Protein AF-A0A8J6KCV7-F1 (afdb_monomer)

Solvent-accessible surface area (backbone atoms only — not comparable to full-atom values): 5213 Å² total; per-residue (Å²): 137,86,83,86,87,73,93,68,74,77,81,68,38,66,81,45,78,41,79,48,72,72,44,55,41,48,92,83,34,70,67,19,41,51,46,48,52,49,51,56,52,49,30,59,76,52,51,30,53,44,69,41,29,37,38,40,46,96,63,56,47,77,67,53,55,51,52,42,47,74,70,38,34,34,75,52,93,66,72,87,77,80,77,75,128

InterPro domains:
  IPR012942 SRR1-like domain [PF07985] (17-80)
  IPR040044 SRR1-like protein [PTHR28626] (14-80)

Secondary structure (DSSP, 8-state):
------------GGG--EEEE----TTT-HHHHHHHHHHHHHHHHHT--GGGEEEE-TT--HHHHHHHHHTT-EE-SS-GGGG--

Radius of gyration: 16.56 Å; Cα contacts (8 Å, |Δi|>4): 88; chains: 1; bounding box: 37×54×31 Å

Structure (mmCIF, N/CA/C/O backbone):
data_AF-A0A8J6KCV7-F1
#
_entry.id   AF-A0A8J6KCV7-F1
#
loop_
_atom_site.group_PDB
_atom_site.id
_atom_site.type_symbol
_atom_site.label_atom_id
_atom_site.label_alt_id
_atom_site.label_comp_id
_atom_site.label_asym_id
_atom_site.label_entity_id
_atom_site.label_seq_id
_atom_site.pdbx_PDB_ins_code
_atom_site.Cartn_x
_atom_site.Cartn_y
_atom_site.Cartn_z
_atom_site.occupancy
_atom_site.B_iso_or_equiv
_atom_site.auth_seq_id
_atom_site.auth_comp_id
_atom_site.auth_asym_id
_atom_site.auth_atom_id
_atom_site.pdbx_PDB_model_num
ATOM 1 N N . MET A 1 1 ? -24.678 34.262 21.943 1.00 39.97 1 MET A N 1
ATOM 2 C CA . MET A 1 1 ? -25.048 33.806 20.589 1.00 39.97 1 MET A CA 1
ATOM 3 C C . MET A 1 1 ? -25.046 32.290 20.638 1.00 39.97 1 MET A C 1
ATOM 5 O O . MET A 1 1 ? -23.988 31.692 20.517 1.00 39.97 1 MET A O 1
ATOM 9 N N . ASN A 1 2 ? -26.199 31.699 20.957 1.00 36.44 2 ASN A N 1
ATOM 10 C CA . ASN A 1 2 ? -26.392 30.257 20.841 1.00 36.44 2 ASN A CA 1
ATOM 11 C C . ASN A 1 2 ? -26.638 29.943 19.370 1.00 36.44 2 ASN A C 1
ATOM 13 O O . ASN A 1 2 ? -27.476 30.590 18.742 1.00 36.44 2 ASN A O 1
ATOM 17 N N . VAL A 1 3 ? -25.926 28.952 18.854 1.00 51.06 3 VAL A N 1
ATOM 18 C CA . VAL A 1 3 ? -26.320 28.239 17.644 1.00 51.06 3 VAL A CA 1
ATOM 19 C C . VAL A 1 3 ? -26.575 26.808 18.087 1.00 51.06 3 VAL A C 1
ATOM 21 O O . VAL A 1 3 ? -25.651 26.004 18.177 1.00 51.06 3 VAL A O 1
ATOM 24 N N . ASP A 1 4 ? -27.829 26.524 18.425 1.00 61.09 4 ASP A N 1
ATOM 25 C CA . ASP A 1 4 ? -28.326 25.155 18.472 1.00 61.09 4 ASP A CA 1
ATOM 26 C C . ASP A 1 4 ? -28.590 24.718 17.027 1.00 61.09 4 ASP A C 1
ATOM 28 O O . ASP A 1 4 ? -29.230 25.450 16.270 1.00 61.09 4 ASP A O 1
ATOM 32 N N . GLY A 1 5 ? -28.126 23.529 16.635 1.00 47.81 5 GLY A N 1
ATOM 33 C CA . GLY A 1 5 ? -28.602 22.895 15.403 1.00 47.81 5 GLY A CA 1
ATOM 34 C C . GLY A 1 5 ? -27.539 22.198 14.570 1.00 47.81 5 GLY A C 1
ATOM 35 O O . GLY A 1 5 ? -27.149 22.700 13.521 1.00 47.81 5 GLY A O 1
ATOM 36 N N . SER A 1 6 ? -27.128 21.008 15.007 1.00 48.94 6 SER A N 1
ATOM 37 C CA . SER A 1 6 ? -27.095 19.779 14.196 1.00 48.94 6 SER A CA 1
ATOM 38 C C . SER A 1 6 ? -26.536 18.658 15.069 1.00 48.94 6 SER A C 1
ATOM 40 O O . SER A 1 6 ? -25.363 18.686 15.432 1.00 48.94 6 SER A O 1
ATOM 42 N N . ASN A 1 7 ? -27.364 17.661 15.392 1.00 48.72 7 ASN A N 1
ATOM 43 C CA . ASN A 1 7 ? -26.924 16.343 15.860 1.00 48.72 7 ASN A CA 1
ATOM 44 C C . ASN A 1 7 ? -26.139 15.655 14.727 1.00 48.72 7 ASN A C 1
ATOM 46 O O . ASN A 1 7 ? -26.597 14.687 14.127 1.00 48.72 7 ASN A O 1
ATOM 50 N N . ALA A 1 8 ? -24.965 16.180 14.384 1.00 55.72 8 ALA A N 1
ATOM 51 C CA . ALA A 1 8 ? -23.984 15.418 13.643 1.00 55.72 8 ALA A CA 1
ATOM 52 C C . ALA A 1 8 ? -23.428 14.414 14.646 1.00 55.72 8 ALA A C 1
ATOM 54 O O . ALA A 1 8 ? -22.508 14.725 15.401 1.00 55.72 8 ALA A O 1
ATOM 55 N N . THR A 1 9 ? -24.032 13.229 14.712 1.00 56.06 9 THR A N 1
ATOM 56 C CA . THR A 1 9 ? -23.381 12.078 15.328 1.00 56.06 9 THR A CA 1
ATOM 57 C C . THR A 1 9 ? -22.005 12.013 14.680 1.00 56.06 9 THR A C 1
ATOM 59 O O . THR A 1 9 ? -21.903 11.807 13.469 1.00 56.06 9 THR A O 1
ATOM 62 N N . CYS A 1 10 ? -20.949 12.318 15.434 1.00 58.88 10 CYS A N 1
ATOM 63 C CA . CYS A 1 10 ? -19.606 12.219 14.902 1.00 58.88 10 CYS A CA 1
ATOM 64 C C . CYS A 1 10 ? -19.409 10.747 14.540 1.00 58.88 10 CYS A C 1
ATOM 66 O O . CYS A 1 10 ? -19.389 9.880 15.411 1.00 58.88 10 CYS A O 1
ATOM 68 N N . ILE A 1 11 ? -19.359 10.440 13.244 1.00 64.81 11 ILE A N 1
ATOM 69 C CA . ILE A 1 11 ? -19.069 9.080 12.807 1.00 64.81 11 ILE A CA 1
ATOM 70 C C . ILE A 1 11 ? -17.629 8.814 13.251 1.00 64.81 11 ILE A C 1
ATOM 72 O O . ILE A 1 11 ? -16.683 9.373 12.694 1.00 64.81 11 ILE A O 1
ATOM 76 N N .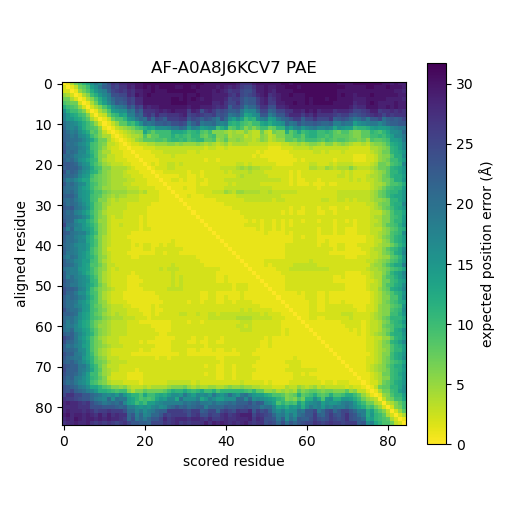 SER A 1 12 ? -17.453 8.033 14.318 1.00 78.00 12 SER A N 1
ATOM 77 C CA . SER A 1 12 ? -16.132 7.570 14.723 1.00 78.00 12 SER A CA 1
ATOM 78 C C . SER A 1 12 ? -15.727 6.457 13.763 1.00 78.00 12 SER A C 1
ATOM 80 O O . SER A 1 12 ? -16.277 5.359 13.832 1.00 78.00 12 SER A O 1
ATOM 82 N N . PHE A 1 13 ? -14.752 6.708 12.895 1.00 82.50 13 PHE A N 1
ATOM 83 C CA . PHE A 1 13 ? -14.250 5.678 11.980 1.00 82.50 13 PHE A CA 1
ATOM 84 C C . PHE A 1 13 ? -13.358 4.630 12.671 1.00 82.50 13 PHE A C 1
ATOM 86 O O . PHE A 1 13 ? -12.899 3.696 12.032 1.00 82.50 13 PHE A O 1
ATOM 93 N N . GLN A 1 14 ? -13.156 4.740 13.989 1.00 82.94 14 GLN A N 1
ATOM 94 C CA . GLN A 1 14 ? -12.392 3.787 14.808 1.00 82.94 14 GLN A CA 1
ATOM 95 C C . GLN A 1 14 ? -12.980 2.367 14.847 1.00 82.94 14 GLN A C 1
ATOM 97 O O . GLN A 1 14 ? -12.308 1.443 15.294 1.00 82.94 14 GLN A O 1
ATOM 102 N N . HIS A 1 15 ? -14.238 2.211 14.434 1.00 86.62 15 HIS A N 1
ATOM 103 C CA . HIS A 1 15 ? -14.937 0.928 14.378 1.00 86.62 15 HIS A CA 1
ATOM 104 C C . HIS A 1 15 ? -15.317 0.544 12.940 1.00 86.62 15 HIS A C 1
ATOM 106 O O . HIS A 1 15 ? -16.140 -0.345 12.746 1.00 86.62 15 HIS A O 1
ATOM 112 N N . CYS A 1 16 ? -14.779 1.249 11.942 1.00 89.19 16 CYS A N 1
ATOM 113 C CA . CYS A 1 16 ? -15.057 0.988 10.538 1.00 89.19 16 CYS A CA 1
ATOM 114 C C . CYS A 1 16 ? -13.900 0.217 9.909 1.00 89.19 16 CYS A C 1
ATOM 116 O O . CYS A 1 16 ? -12.746 0.626 10.028 1.00 89.19 16 CYS A O 1
ATOM 118 N N . ASP A 1 17 ? -14.232 -0.822 9.152 1.00 93.50 17 ASP A N 1
ATOM 119 C CA . ASP A 1 17 ? -13.280 -1.435 8.237 1.00 93.50 17 ASP A CA 1
ATOM 120 C C . ASP A 1 17 ? -13.084 -0.542 7.004 1.00 93.50 17 ASP A C 1
ATOM 122 O O . ASP A 1 17 ? -14.024 0.061 6.475 1.00 93.50 17 ASP A O 1
ATOM 126 N N . CYS A 1 18 ? -11.841 -0.447 6.542 1.00 94.50 18 CYS A N 1
ATOM 127 C CA . CYS A 1 18 ? -11.456 0.266 5.331 1.00 94.50 18 CYS A CA 1
ATOM 128 C C . CYS A 1 18 ? -10.939 -0.746 4.314 1.00 94.50 18 CYS A C 1
ATOM 130 O O . CYS A 1 18 ? -10.014 -1.489 4.612 1.00 94.50 18 CYS A O 1
ATOM 132 N N . VAL A 1 19 ? -11.492 -0.758 3.104 1.00 94.75 19 VAL A N 1
ATOM 133 C CA . VAL A 1 19 ? -11.006 -1.621 2.020 1.00 94.75 19 VAL A CA 1
ATOM 134 C C . VAL A 1 19 ? -10.443 -0.741 0.911 1.00 94.75 19 VAL A C 1
ATOM 136 O O . VAL A 1 19 ? -11.122 0.166 0.429 1.00 94.75 19 VAL A O 1
ATOM 139 N N . CYS A 1 20 ? -9.195 -0.985 0.518 1.00 95.12 20 CYS A N 1
ATOM 140 C CA . CYS A 1 20 ? -8.495 -0.219 -0.504 1.00 95.12 20 CYS A CA 1
ATOM 141 C C . CYS A 1 20 ? -7.987 -1.137 -1.621 1.00 95.12 20 CYS A C 1
ATOM 143 O O . CYS A 1 20 ? -7.093 -1.964 -1.424 1.00 95.12 20 CYS A O 1
ATOM 145 N N . TYR A 1 21 ? -8.557 -0.944 -2.810 1.00 94.19 21 TYR A N 1
ATOM 146 C CA 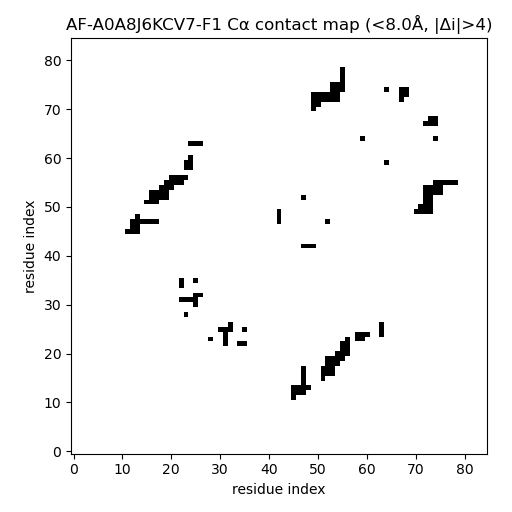. TYR A 1 21 ? -8.148 -1.606 -4.042 1.00 94.19 21 TYR A CA 1
ATOM 147 C C . TYR A 1 21 ? -7.369 -0.643 -4.938 1.00 94.19 21 TYR A C 1
ATOM 149 O O . TYR A 1 21 ? -7.701 0.542 -5.006 1.00 94.19 21 TYR A O 1
ATOM 157 N N . GLY A 1 22 ? -6.387 -1.153 -5.683 1.00 92.31 22 GLY A N 1
ATOM 158 C CA . GLY A 1 22 ? -5.765 -0.377 -6.761 1.00 92.31 22 GLY A CA 1
ATOM 159 C C . GLY A 1 22 ? -4.686 0.611 -6.305 1.00 92.31 22 GLY A C 1
ATOM 160 O O . GLY A 1 22 ? -4.617 1.726 -6.827 1.00 92.31 22 GLY A O 1
ATOM 161 N N . LEU A 1 23 ? -3.858 0.238 -5.322 1.00 95.69 23 LEU A N 1
ATOM 162 C CA . LEU A 1 23 ? -2.683 1.033 -4.931 1.00 95.69 23 LEU A CA 1
ATOM 163 C C . LEU A 1 23 ? -1.565 0.981 -5.984 1.00 95.69 23 LEU A C 1
ATOM 165 O O . LEU A 1 23 ? -0.729 1.880 -6.047 1.00 95.69 23 LEU A O 1
ATOM 169 N N . GLY A 1 24 ? -1.542 -0.059 -6.812 1.00 96.00 24 GLY A N 1
ATOM 170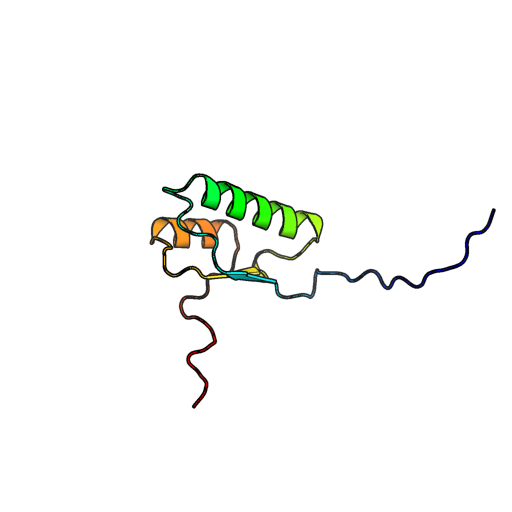 C CA . GLY A 1 24 ? -0.505 -0.347 -7.787 1.00 96.00 24 GLY A CA 1
ATOM 171 C C . GLY A 1 24 ? 0.848 -0.696 -7.162 1.00 96.00 24 GLY A C 1
ATOM 172 O O . GLY A 1 24 ? 1.008 -0.855 -5.952 1.00 96.00 24 GLY A O 1
ATOM 173 N N . ASN A 1 25 ? 1.856 -0.802 -8.023 1.00 96.31 25 ASN A N 1
ATOM 174 C CA . ASN A 1 25 ? 3.217 -1.144 -7.634 1.00 96.31 25 ASN A CA 1
ATOM 175 C C . ASN A 1 25 ? 3.978 0.120 -7.176 1.00 96.31 25 ASN A C 1
ATOM 177 O O . ASN A 1 25 ? 4.518 0.876 -7.986 1.00 96.31 25 ASN A O 1
ATOM 1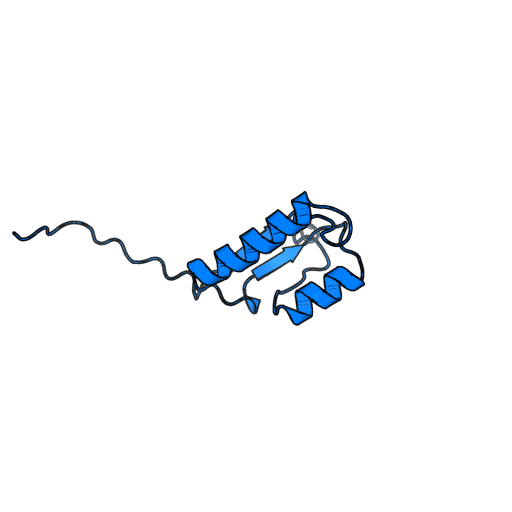81 N N . PHE A 1 26 ? 3.997 0.390 -5.871 1.00 97.38 26 PHE A N 1
ATOM 182 C CA . PHE A 1 26 ? 4.637 1.566 -5.270 1.00 97.38 26 PHE A CA 1
ATOM 183 C C . PHE A 1 26 ? 6.171 1.504 -5.216 1.00 97.38 26 PHE A C 1
ATOM 185 O O . PHE A 1 26 ? 6.812 2.522 -4.948 1.00 97.38 26 PHE A O 1
ATOM 192 N N . THR A 1 27 ? 6.787 0.363 -5.512 1.00 96.88 27 THR A N 1
ATOM 193 C CA . THR A 1 27 ? 8.245 0.266 -5.692 1.00 96.88 27 THR A CA 1
ATOM 194 C C . THR A 1 27 ? 8.705 0.848 -7.028 1.00 96.88 27 THR A C 1
ATOM 196 O O . THR A 1 27 ? 9.762 1.475 -7.084 1.00 96.88 27 THR A O 1
ATOM 199 N N . SER A 1 28 ? 7.904 0.719 -8.089 1.00 96.31 28 SER A N 1
ATOM 200 C CA . SER A 1 28 ? 8.257 1.182 -9.442 1.00 96.31 28 SER A CA 1
ATOM 201 C C . SER A 1 28 ? 7.459 2.396 -9.932 1.00 96.31 28 SER A C 1
ATOM 203 O O . SER A 1 28 ? 7.947 3.147 -10.778 1.00 96.31 28 SER A O 1
ATOM 205 N N . CYS A 1 29 ? 6.267 2.657 -9.389 1.00 97.75 29 CYS A N 1
ATOM 206 C CA . CYS A 1 29 ? 5.379 3.720 -9.857 1.00 97.75 29 CYS A CA 1
ATOM 207 C C . CYS A 1 29 ? 5.336 4.916 -8.893 1.00 97.75 29 CYS A C 1
ATOM 209 O O . CYS A 1 29 ? 5.138 4.786 -7.684 1.00 97.75 29 CYS A O 1
ATOM 211 N N . LEU A 1 30 ? 5.510 6.127 -9.433 1.00 97.69 30 LEU A N 1
ATOM 212 C CA . LEU A 1 30 ? 5.387 7.363 -8.655 1.00 97.69 30 LEU A CA 1
ATOM 213 C C . LEU A 1 30 ? 3.942 7.604 -8.197 1.00 97.69 30 LEU A C 1
ATOM 215 O O . LEU A 1 30 ? 3.727 7.991 -7.052 1.00 97.69 30 LEU A O 1
ATOM 219 N N . THR A 1 31 ? 2.952 7.354 -9.053 1.00 97.88 31 THR A N 1
ATOM 220 C CA . THR A 1 31 ? 1.531 7.512 -8.705 1.00 97.88 31 THR A CA 1
ATOM 221 C C . THR A 1 31 ? 1.135 6.584 -7.560 1.00 97.88 31 THR A C 1
ATOM 223 O O . THR A 1 31 ? 0.543 7.045 -6.589 1.00 97.88 31 THR A O 1
ATOM 226 N N . SER A 1 32 ? 1.567 5.322 -7.601 1.00 98.00 32 SER A N 1
ATOM 227 C CA . SER A 1 32 ? 1.316 4.343 -6.536 1.00 98.00 32 SER A CA 1
ATOM 228 C C . SER A 1 32 ? 1.906 4.753 -5.188 1.00 98.00 32 SER A C 1
ATOM 230 O O . SER A 1 32 ? 1.286 4.551 -4.146 1.00 98.00 32 SER A O 1
ATOM 232 N N . ARG A 1 33 ? 3.061 5.434 -5.181 1.00 98.19 33 ARG A N 1
ATOM 233 C CA . ARG A 1 33 ? 3.615 6.029 -3.951 1.00 98.19 33 ARG A CA 1
ATOM 234 C C . ARG A 1 33 ? 2.723 7.130 -3.383 1.00 98.19 33 ARG A C 1
ATOM 236 O O . ARG A 1 33 ? 2.532 7.184 -2.171 1.00 98.19 33 ARG A O 1
ATOM 243 N N . HIS A 1 34 ? 2.150 7.979 -4.236 1.00 98.25 34 HIS A N 1
ATOM 244 C CA . HIS A 1 34 ? 1.201 9.003 -3.792 1.00 98.25 34 HIS A CA 1
ATOM 245 C C . HIS A 1 34 ? -0.106 8.384 -3.283 1.00 98.25 34 HIS A C 1
ATOM 247 O O . HIS A 1 34 ? -0.620 8.834 -2.263 1.00 98.25 34 HIS A O 1
ATOM 253 N N . GLN A 1 35 ? -0.615 7.337 -3.939 1.00 97.94 35 GLN A N 1
ATOM 254 C CA . GLN A 1 35 ? -1.799 6.600 -3.483 1.00 97.94 35 GLN A CA 1
ATOM 255 C C . GLN A 1 35 ? -1.569 5.966 -2.102 1.00 97.94 35 GLN A C 1
ATOM 257 O O . GLN A 1 35 ? -2.397 6.140 -1.210 1.00 97.94 35 GLN A O 1
ATOM 262 N N . MET A 1 36 ? -0.416 5.322 -1.885 1.00 97.75 36 MET A N 1
ATOM 263 C CA . MET A 1 36 ? -0.016 4.796 -0.573 1.00 97.75 36 MET A CA 1
ATOM 264 C C . MET A 1 36 ? 0.082 5.909 0.481 1.00 97.75 36 MET A C 1
ATOM 266 O O . MET A 1 36 ? -0.464 5.777 1.575 1.00 97.75 36 MET A O 1
ATOM 270 N N . ALA A 1 37 ? 0.760 7.018 0.167 1.00 98.19 37 ALA A N 1
ATOM 271 C CA . ALA A 1 37 ? 0.899 8.140 1.095 1.00 98.19 37 ALA A CA 1
ATOM 272 C C . ALA A 1 37 ? -0.467 8.729 1.479 1.00 98.19 37 ALA A C 1
ATOM 274 O O . ALA A 1 37 ? -0.726 8.980 2.655 1.00 98.19 37 ALA A O 1
ATOM 275 N N . PHE A 1 38 ? -1.360 8.893 0.500 1.00 98.12 38 PHE A N 1
ATOM 276 C CA . PHE A 1 38 ? -2.730 9.333 0.737 1.00 98.12 38 PHE A CA 1
ATOM 277 C C . PHE A 1 38 ? -3.490 8.362 1.643 1.00 98.12 38 PHE A C 1
ATOM 279 O O . PHE A 1 38 ? -4.107 8.817 2.602 1.00 98.12 38 PHE A O 1
ATOM 286 N N . LEU A 1 39 ? -3.412 7.048 1.395 1.00 98.06 39 LEU A N 1
ATOM 287 C CA . LEU A 1 39 ? -4.060 6.043 2.240 1.00 98.06 39 LEU A CA 1
ATOM 288 C C . LEU A 1 39 ? -3.595 6.160 3.696 1.00 98.06 39 LEU A C 1
ATOM 290 O O . LEU A 1 39 ? -4.422 6.238 4.600 1.00 98.06 39 LEU A O 1
ATOM 294 N N . LEU A 1 40 ? -2.285 6.232 3.939 1.00 98.19 40 LEU A N 1
ATOM 295 C CA . LEU A 1 40 ? -1.746 6.331 5.299 1.00 98.19 40 LEU A CA 1
ATOM 296 C C . LEU A 1 40 ? -2.211 7.609 6.016 1.00 98.19 40 LEU A C 1
ATOM 298 O O . LEU A 1 40 ? -2.633 7.539 7.172 1.00 98.19 40 LEU A O 1
ATOM 302 N N . LEU A 1 41 ? -2.192 8.752 5.324 1.00 98.38 41 LEU A N 1
ATOM 303 C CA . LEU A 1 41 ? -2.681 10.028 5.859 1.00 98.38 41 LEU A CA 1
ATOM 304 C C . LEU A 1 41 ? -4.194 10.010 6.102 1.00 98.38 41 LEU A C 1
ATOM 306 O O . LEU A 1 41 ? -4.670 10.582 7.081 1.00 98.38 41 LEU A O 1
ATOM 310 N N . PHE A 1 42 ? -4.957 9.352 5.230 1.00 96.44 42 PHE A N 1
ATOM 311 C CA . PHE A 1 42 ? -6.395 9.170 5.385 1.00 96.44 42 PHE A CA 1
ATOM 312 C C . PHE A 1 42 ? -6.706 8.373 6.658 1.00 96.44 42 PHE A C 1
ATOM 314 O O . PHE A 1 42 ? -7.480 8.838 7.498 1.00 96.44 42 PHE A O 1
ATOM 321 N N . LEU A 1 43 ? -6.051 7.224 6.854 1.00 96.62 43 LEU A N 1
ATOM 322 C CA . LEU A 1 43 ? -6.226 6.398 8.053 1.00 96.62 43 LEU A CA 1
ATOM 323 C C . LEU A 1 43 ? -5.881 7.179 9.327 1.00 96.62 43 LEU A C 1
ATOM 325 O O . LEU A 1 43 ? -6.638 7.144 10.297 1.00 96.62 43 LEU A O 1
ATOM 329 N N . GLU A 1 44 ? -4.788 7.944 9.315 1.00 96.00 44 GLU A N 1
ATOM 330 C CA . GLU A 1 44 ? -4.396 8.800 10.438 1.00 96.00 44 GLU A CA 1
ATOM 331 C C . GLU A 1 44 ? -5.436 9.895 10.716 1.00 96.00 44 GLU A C 1
ATOM 333 O O . GLU A 1 44 ? -5.889 10.057 11.854 1.00 96.00 44 GLU A O 1
ATOM 338 N N . ARG A 1 45 ? -5.869 10.619 9.677 1.00 94.88 45 ARG A N 1
ATOM 339 C CA . A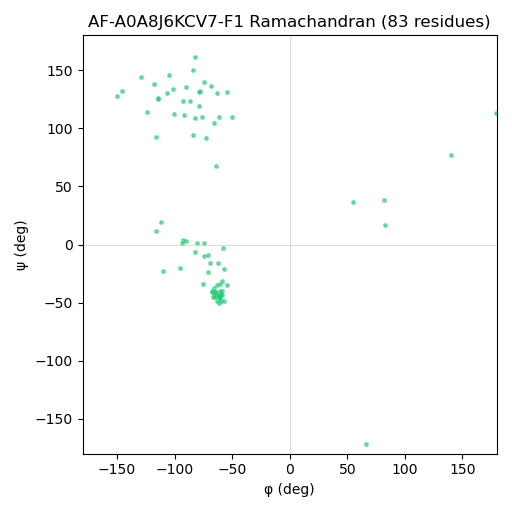RG A 1 45 ? -6.818 11.733 9.797 1.00 94.88 45 ARG A CA 1
ATOM 340 C C . ARG A 1 45 ? -8.155 11.292 10.381 1.00 94.88 45 ARG A C 1
ATOM 342 O O . ARG A 1 45 ? -8.726 12.021 11.195 1.00 94.88 45 ARG A O 1
ATOM 349 N N . PHE A 1 46 ? -8.638 10.122 9.974 1.00 93.25 46 PHE A N 1
ATOM 350 C CA . PHE A 1 46 ? -9.908 9.559 10.434 1.00 93.25 46 PHE A CA 1
ATOM 351 C C . PHE A 1 46 ? -9.760 8.614 11.629 1.00 93.25 46 PHE A C 1
ATOM 353 O O . PHE A 1 46 ? -10.763 8.117 12.140 1.00 93.25 46 PHE A O 1
ATOM 360 N N . LYS A 1 47 ? -8.533 8.431 12.134 1.00 94.31 47 LYS A N 1
ATOM 361 C CA . LYS A 1 47 ? -8.208 7.541 13.256 1.00 94.31 47 LYS A CA 1
ATOM 362 C C . LYS A 1 47 ? -8.681 6.103 13.022 1.00 94.31 47 LYS A C 1
ATOM 364 O O . LYS A 1 47 ? -9.111 5.449 13.968 1.00 94.31 47 LYS A O 1
ATOM 369 N N . ILE A 1 48 ? -8.602 5.623 11.784 1.00 95.38 48 ILE A N 1
ATOM 370 C CA . ILE A 1 48 ? -8.876 4.226 11.442 1.00 95.38 48 ILE A CA 1
ATOM 371 C C . ILE A 1 48 ? -7.626 3.415 11.818 1.00 95.38 48 ILE A C 1
ATOM 373 O O . ILE A 1 48 ? -6.542 3.694 11.293 1.00 95.38 48 ILE A O 1
ATOM 377 N N . PRO A 1 49 ? -7.723 2.440 12.736 1.00 96.12 49 PRO A N 1
ATOM 378 C CA . PRO A 1 49 ? -6.630 1.526 13.031 1.00 96.12 49 PRO A CA 1
ATOM 379 C C . PRO A 1 49 ? -6.130 0.840 11.758 1.00 96.12 49 PRO A C 1
ATOM 381 O O . PRO A 1 49 ? -6.909 0.283 10.993 1.00 96.12 49 PRO A O 1
ATOM 384 N N . ARG A 1 50 ? -4.813 0.832 11.531 1.00 97.00 50 ARG A N 1
ATOM 385 C CA . ARG A 1 50 ? -4.239 0.279 10.290 1.00 97.00 50 ARG A CA 1
ATOM 386 C C . ARG A 1 50 ? -4.584 -1.197 10.064 1.00 97.00 50 ARG A C 1
ATOM 388 O O . ARG A 1 50 ? -4.796 -1.589 8.926 1.00 97.00 50 ARG A O 1
ATOM 395 N N . HIS A 1 51 ? -4.739 -1.977 11.136 1.00 96.19 51 HIS A N 1
ATOM 396 C CA . HIS A 1 51 ? -5.132 -3.387 11.053 1.00 96.19 51 HIS A CA 1
ATOM 397 C C . HIS A 1 51 ? -6.590 -3.593 10.595 1.00 96.19 51 HIS A C 1
ATOM 399 O O . HIS A 1 51 ? -6.943 -4.696 10.191 1.00 96.19 51 HIS A O 1
ATOM 405 N N . GLN A 1 52 ? -7.424 -2.545 10.632 1.00 96.31 52 GLN A N 1
ATOM 406 C CA . GLN A 1 52 ? -8.772 -2.513 10.045 1.00 96.31 52 GLN A CA 1
ATOM 407 C C . GLN A 1 52 ? -8.759 -2.015 8.590 1.00 96.31 52 GLN A C 1
ATOM 409 O O . GLN A 1 52 ? -9.812 -1.860 7.975 1.00 96.31 52 GLN A O 1
ATOM 414 N N . CYS A 1 53 ? -7.580 -1.734 8.021 1.00 97.38 53 CYS A N 1
ATOM 415 C CA . CYS A 1 53 ? -7.432 -1.392 6.616 1.00 97.38 53 CYS A CA 1
ATOM 416 C C . CYS A 1 53 ? -6.940 -2.602 5.819 1.00 97.38 53 CYS A C 1
ATOM 418 O O . CYS A 1 53 ? -5.799 -3.043 5.964 1.00 97.38 53 CYS A O 1
ATOM 420 N N . TYR A 1 54 ? -7.821 -3.106 4.965 1.00 97.25 54 TYR A N 1
ATOM 421 C CA . TYR A 1 54 ? -7.610 -4.217 4.059 1.00 97.25 54 TYR A CA 1
ATOM 422 C C . TYR A 1 54 ? -7.147 -3.688 2.707 1.00 97.25 54 TYR A C 1
ATOM 424 O O . TYR A 1 54 ? -7.830 -2.873 2.085 1.00 97.25 54 TYR A O 1
ATOM 432 N N . VAL A 1 55 ? -5.991 -4.146 2.242 1.00 96.94 55 VAL A N 1
ATOM 433 C CA . VAL A 1 55 ? -5.413 -3.728 0.962 1.00 96.94 55 VAL A CA 1
ATOM 434 C C . VAL A 1 55 ? -5.289 -4.912 0.018 1.00 96.94 55 VAL A C 1
ATOM 436 O O . VAL A 1 55 ? -4.863 -5.998 0.417 1.00 96.94 55 VAL A O 1
ATOM 439 N N . PHE A 1 56 ? -5.629 -4.687 -1.247 1.00 95.06 56 PHE A N 1
ATOM 440 C CA . PHE A 1 56 ? -5.421 -5.659 -2.313 1.00 95.06 56 PHE A CA 1
ATOM 441 C C . PHE A 1 56 ? -5.087 -4.957 -3.625 1.00 95.06 56 PHE A C 1
ATOM 443 O O . PHE A 1 56 ? -5.771 -4.030 -4.064 1.00 95.06 56 PHE A O 1
ATOM 450 N N . ASP A 1 57 ? -4.044 -5.452 -4.277 1.00 95.19 57 ASP A N 1
ATOM 451 C CA . ASP A 1 57 ? -3.742 -5.152 -5.664 1.00 95.19 57 ASP A CA 1
ATOM 452 C C . ASP A 1 57 ? -3.023 -6.362 -6.282 1.00 95.19 57 ASP A C 1
ATOM 454 O O . ASP A 1 57 ? -2.022 -6.814 -5.714 1.00 95.19 57 ASP A O 1
ATOM 458 N N . PRO A 1 58 ? -3.485 -6.896 -7.430 1.00 93.38 58 PRO A N 1
ATOM 459 C CA . PRO A 1 58 ? -2.820 -8.010 -8.101 1.00 93.38 58 PRO A CA 1
ATOM 460 C C . PRO A 1 58 ? -1.351 -7.747 -8.454 1.00 93.38 58 PRO A C 1
ATOM 462 O O . PRO A 1 58 ? -0.609 -8.701 -8.682 1.00 93.38 58 PRO A O 1
ATOM 465 N N . VAL A 1 59 ? -0.923 -6.480 -8.538 1.00 95.25 59 VAL A N 1
ATOM 466 C CA . VAL A 1 59 ? 0.441 -6.122 -8.961 1.00 95.25 59 VAL A CA 1
ATOM 467 C C . VAL A 1 59 ? 1.442 -5.960 -7.814 1.00 95.25 59 VAL A C 1
ATOM 469 O O . VAL A 1 59 ? 2.592 -5.584 -8.067 1.00 95.25 59 VAL A O 1
ATOM 472 N N . PHE A 1 60 ? 1.044 -6.225 -6.564 1.00 95.81 60 PHE A N 1
ATOM 473 C CA . PHE A 1 60 ? 1.981 -6.194 -5.443 1.00 95.81 60 PHE A CA 1
ATOM 474 C C . PHE A 1 60 ? 3.071 -7.259 -5.588 1.00 95.81 60 PHE A C 1
ATOM 476 O O . PHE A 1 60 ? 2.817 -8.448 -5.777 1.00 95.81 60 PHE A O 1
ATOM 483 N N . SER A 1 61 ? 4.313 -6.825 -5.427 1.00 96.19 61 SER A N 1
ATOM 484 C CA . SER A 1 61 ? 5.486 -7.686 -5.316 1.00 96.19 61 SER A CA 1
ATOM 485 C C . SER A 1 61 ? 5.664 -8.221 -3.886 1.00 96.19 61 SER A C 1
ATOM 487 O O . SER A 1 61 ? 5.173 -7.620 -2.928 1.00 96.19 61 SER A O 1
ATOM 489 N N . PRO A 1 62 ? 6.442 -9.300 -3.679 1.00 96.44 62 PRO A N 1
ATOM 490 C CA . PRO A 1 62 ? 6.731 -9.819 -2.338 1.00 96.44 62 PRO A CA 1
ATOM 491 C C . PRO A 1 62 ? 7.322 -8.783 -1.369 1.00 96.44 62 PRO A C 1
ATOM 493 O O . PRO A 1 62 ? 7.007 -8.804 -0.180 1.00 96.44 62 PRO A O 1
ATOM 496 N N . LEU A 1 63 ? 8.145 -7.857 -1.877 1.00 97.38 63 LEU A N 1
ATOM 497 C CA . LEU A 1 63 ? 8.699 -6.757 -1.086 1.00 97.38 63 LEU A CA 1
ATOM 498 C C . LEU A 1 63 ? 7.595 -5.804 -0.614 1.00 97.38 63 LEU A C 1
ATOM 500 O O . LEU A 1 63 ? 7.556 -5.423 0.551 1.00 97.38 63 LEU A O 1
ATOM 504 N N . GLU A 1 64 ? 6.675 -5.448 -1.505 1.00 97.69 64 GLU A N 1
ATOM 505 C CA . GLU A 1 64 ? 5.555 -4.556 -1.198 1.00 97.69 64 GLU A CA 1
ATOM 506 C C . GLU A 1 64 ? 4.601 -5.183 -0.183 1.00 97.69 64 GLU A C 1
ATOM 508 O O . GLU A 1 64 ? 4.198 -4.519 0.770 1.00 97.69 64 GLU A O 1
ATOM 513 N N . LEU A 1 65 ? 4.320 -6.482 -0.316 1.00 97.25 65 LEU A N 1
ATOM 514 C CA . LEU A 1 65 ? 3.545 -7.239 0.669 1.00 97.25 65 LEU A CA 1
ATOM 515 C C . LEU A 1 65 ? 4.201 -7.208 2.059 1.00 97.25 65 LEU A C 1
ATOM 517 O O . LEU A 1 65 ? 3.499 -7.084 3.062 1.00 97.25 65 LEU A O 1
ATOM 521 N N . ALA A 1 66 ? 5.532 -7.317 2.137 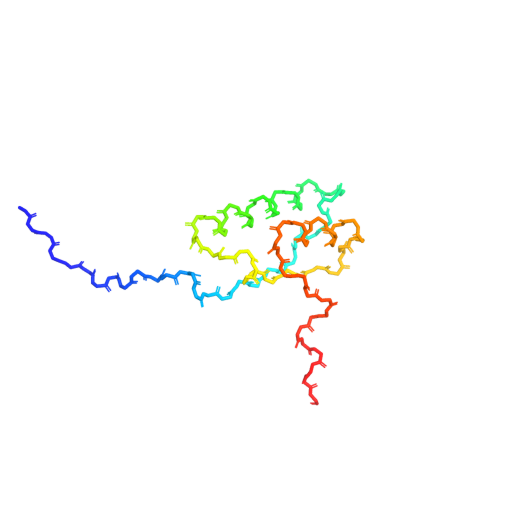1.00 97.88 66 ALA A N 1
ATOM 522 C CA . ALA A 1 66 ? 6.262 -7.233 3.402 1.00 97.88 66 ALA A CA 1
ATOM 523 C C . ALA A 1 66 ? 6.175 -5.828 4.019 1.00 97.88 66 ALA A C 1
ATOM 525 O O . ALA A 1 66 ? 5.851 -5.705 5.199 1.00 97.88 66 ALA A O 1
ATOM 526 N N . VAL A 1 67 ? 6.371 -4.780 3.212 1.00 98.12 67 VAL A N 1
ATOM 527 C CA . VAL A 1 67 ? 6.255 -3.379 3.652 1.00 98.12 67 VAL A CA 1
ATOM 528 C C . VAL A 1 67 ? 4.842 -3.068 4.153 1.00 98.12 67 VAL A C 1
ATOM 530 O O . VAL A 1 67 ? 4.686 -2.461 5.207 1.00 98.12 67 VAL A O 1
ATOM 533 N N . LEU A 1 68 ? 3.797 -3.510 3.445 1.00 98.12 68 LEU A N 1
ATOM 534 C CA . LEU A 1 68 ? 2.402 -3.313 3.862 1.00 98.12 68 LEU A CA 1
ATOM 535 C C . LEU A 1 68 ? 2.118 -3.949 5.233 1.00 98.12 68 LEU A C 1
ATOM 537 O O . LEU A 1 68 ? 1.490 -3.319 6.085 1.00 98.12 68 LEU A O 1
ATOM 541 N N . LYS A 1 69 ? 2.633 -5.163 5.467 1.00 97.06 69 LYS A N 1
ATOM 542 C CA . LYS A 1 69 ? 2.524 -5.854 6.761 1.00 97.06 69 LYS A CA 1
ATOM 543 C C . LYS A 1 69 ? 3.286 -5.126 7.867 1.00 97.06 69 LYS A C 1
ATOM 545 O O . LYS A 1 69 ? 2.750 -4.965 8.958 1.00 97.06 69 LYS A O 1
ATOM 550 N N . GLU A 1 70 ? 4.500 -4.652 7.591 1.00 98.25 70 GLU A N 1
ATOM 551 C CA . GLU A 1 70 ? 5.305 -3.878 8.549 1.00 98.25 70 GLU A CA 1
ATOM 552 C C . GLU A 1 70 ? 4.636 -2.545 8.918 1.00 98.25 70 GLU A C 1
ATOM 554 O O . GLU A 1 70 ? 4.672 -2.116 10.070 1.00 98.25 70 GLU A O 1
ATOM 559 N N . LEU A 1 71 ? 3.936 -1.922 7.966 1.00 97.88 71 LEU A N 1
ATOM 560 C CA . LEU A 1 71 ? 3.136 -0.720 8.205 1.00 97.88 71 LEU A CA 1
ATOM 561 C C . LEU A 1 71 ? 1.869 -0.980 9.036 1.00 97.88 71 LEU A C 1
ATOM 563 O O . LEU A 1 71 ? 1.227 -0.011 9.455 1.00 97.88 71 LEU A O 1
ATOM 567 N N . GLY A 1 72 ? 1.527 -2.245 9.299 1.00 97.81 72 GLY A N 1
ATOM 568 C CA . GLY A 1 72 ? 0.371 -2.665 10.090 1.00 97.81 72 GLY A CA 1
ATOM 569 C C . GLY A 1 72 ? -0.942 -2.715 9.310 1.00 97.81 72 GLY A C 1
ATOM 570 O O . GLY A 1 72 ? -1.996 -2.698 9.941 1.00 97.81 72 GLY A O 1
ATOM 571 N N . LEU A 1 73 ? -0.889 -2.728 7.974 1.00 97.94 73 LEU A N 1
ATOM 572 C CA . LEU A 1 73 ? -2.053 -2.916 7.104 1.00 97.94 73 LEU A CA 1
ATOM 573 C C . LEU A 1 73 ? -2.352 -4.411 6.937 1.00 97.94 73 LEU A C 1
ATOM 575 O O . LEU A 1 73 ? -1.443 -5.246 6.948 1.00 97.94 73 LEU A O 1
ATOM 579 N N . THR A 1 74 ? -3.619 -4.751 6.727 1.00 97.12 74 THR A N 1
ATOM 580 C CA . THR A 1 74 ? -4.048 -6.131 6.488 1.00 97.12 74 THR A CA 1
ATOM 581 C C . THR A 1 74 ? -4.047 -6.405 4.990 1.00 97.12 74 THR A C 1
ATOM 583 O O . THR A 1 74 ? -4.845 -5.853 4.242 1.00 97.12 74 THR A O 1
ATOM 586 N N . VAL A 1 75 ? -3.132 -7.250 4.513 1.00 94.94 75 VAL A N 1
ATOM 587 C CA . VAL A 1 75 ? -3.093 -7.613 3.091 1.00 94.94 75 VAL A CA 1
ATOM 588 C C . VAL A 1 75 ? -4.026 -8.785 2.825 1.00 94.94 75 VAL A C 1
ATOM 590 O O . VAL A 1 75 ? -3.859 -9.850 3.422 1.00 94.94 75 VAL A O 1
ATOM 593 N N . VAL A 1 76 ? -4.966 -8.601 1.904 1.00 90.88 76 VAL A N 1
ATOM 594 C CA . VAL A 1 76 ? -5.818 -9.680 1.397 1.00 90.88 76 VAL A CA 1
ATOM 595 C C . VAL A 1 76 ? -5.112 -10.304 0.192 1.00 90.88 76 VAL A C 1
ATOM 597 O O . VAL A 1 76 ? -4.532 -9.582 -0.614 1.00 90.88 76 VAL A O 1
ATOM 600 N N . LEU A 1 77 ? -5.072 -11.636 0.097 1.00 76.69 77 LEU A N 1
ATOM 601 C CA . LEU A 1 77 ? -4.359 -12.345 -0.983 1.00 76.69 77 LEU A CA 1
ATOM 602 C C . LEU A 1 77 ? -5.271 -12.735 -2.153 1.00 76.69 77 LEU A C 1
ATOM 604 O O . LEU A 1 77 ? -4.787 -12.928 -3.264 1.00 76.69 77 LEU A O 1
ATOM 608 N N . GLU A 1 78 ? -6.579 -12.798 -1.920 1.00 70.19 78 GLU A N 1
ATOM 609 C CA . GLU A 1 78 ? -7.597 -13.050 -2.935 1.00 70.19 78 GLU A CA 1
ATOM 610 C C . GLU A 1 78 ? -8.677 -11.976 -2.834 1.00 70.19 78 GLU A C 1
ATOM 612 O O . GLU A 1 78 ? -9.003 -11.508 -1.748 1.00 70.19 78 GLU A O 1
ATOM 617 N N . ASN A 1 79 ? -9.230 -11.556 -3.968 1.00 66.81 79 ASN A N 1
ATOM 618 C CA . ASN A 1 79 ? -10.382 -10.668 -3.934 1.00 66.81 79 ASN A CA 1
ATOM 619 C C . ASN A 1 79 ? -11.592 -11.441 -3.377 1.00 66.81 79 ASN A C 1
ATOM 621 O O . ASN A 1 79 ? -11.853 -12.549 -3.832 1.00 66.81 79 ASN A O 1
ATOM 625 N N . GLU A 1 80 ? -12.376 -10.843 -2.479 1.00 62.78 80 GLU A N 1
ATOM 626 C CA . GLU A 1 80 ? -13.546 -11.447 -1.802 1.00 62.78 80 GLU A CA 1
ATOM 627 C C . GLU A 1 80 ? -14.659 -11.965 -2.753 1.00 62.78 80 GLU A C 1
ATOM 629 O O . GLU A 1 80 ? -15.655 -12.534 -2.318 1.00 62.78 80 GLU A O 1
ATOM 634 N N . VAL A 1 81 ? -14.518 -11.782 -4.071 1.00 58.03 81 VAL A N 1
ATOM 635 C CA . VAL A 1 81 ? -15.519 -12.134 -5.095 1.00 58.03 81 VAL A CA 1
ATOM 636 C C . VAL A 1 81 ? -15.476 -13.623 -5.497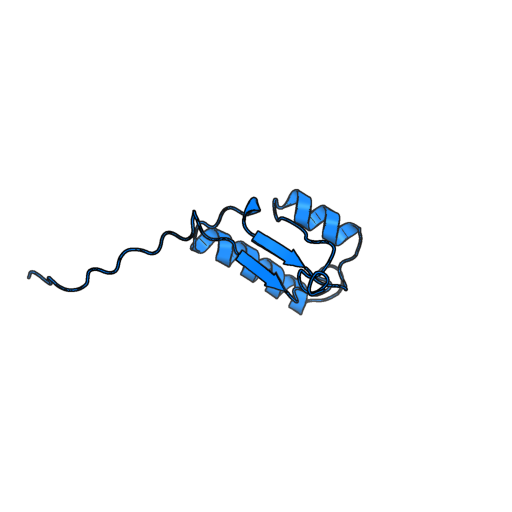 1.00 58.03 81 VAL A C 1
ATOM 638 O O . VAL A 1 81 ? -16.358 -14.082 -6.219 1.00 58.03 81 VAL A O 1
ATOM 641 N N . SER A 1 82 ? -14.511 -14.422 -5.028 1.00 53.28 82 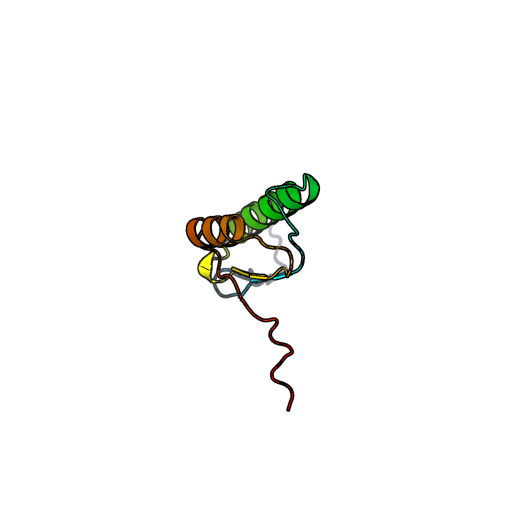SER A N 1
ATOM 642 C CA . SER A 1 82 ? -14.389 -15.847 -5.407 1.00 53.28 82 SER A CA 1
ATOM 643 C C . SER A 1 82 ? -15.313 -16.823 -4.656 1.00 53.28 82 SER A C 1
ATOM 645 O O . SER A 1 82 ? -15.247 -18.021 -4.920 1.00 53.28 82 SER A O 1
ATOM 647 N N . SER A 1 83 ? -16.178 -16.363 -3.746 1.00 49.28 83 SER A N 1
ATOM 648 C CA . SER A 1 83 ? -17.061 -17.230 -2.940 1.00 49.28 83 SER A CA 1
ATOM 649 C C . SER A 1 83 ? -18.563 -17.111 -3.257 1.00 49.28 83 SER A C 1
ATOM 651 O O . SER A 1 83 ? -19.395 -17.558 -2.468 1.00 49.28 83 SER A O 1
ATOM 653 N N . ALA A 1 84 ? -18.939 -16.584 -4.429 1.00 46.41 84 ALA A N 1
ATOM 654 C CA . ALA A 1 84 ? -20.288 -16.788 -4.964 1.00 46.41 84 ALA A CA 1
ATOM 655 C C . ALA A 1 84 ? -20.349 -18.151 -5.681 1.00 46.41 84 ALA A C 1
ATOM 657 O O . ALA A 1 84 ? -19.708 -18.347 -6.712 1.00 46.41 84 ALA A O 1
ATOM 658 N N . THR A 1 85 ? -21.065 -19.086 -5.054 1.00 41.53 85 THR A N 1
ATOM 659 C CA . THR A 1 85 ? -21.301 -20.479 -5.477 1.00 41.53 85 THR A CA 1
ATOM 660 C C . THR A 1 85 ? -22.127 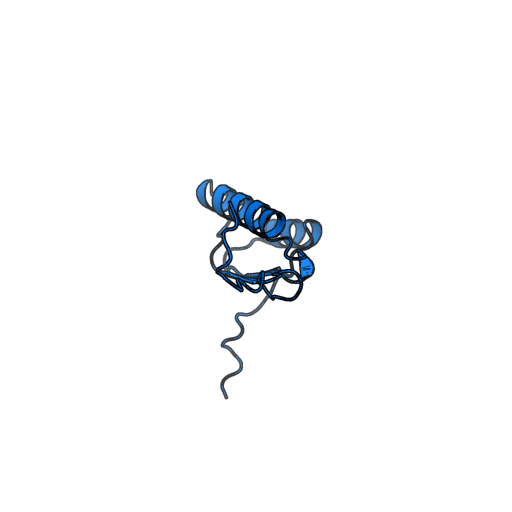-20.572 -6.755 1.00 41.53 85 THR A C 1
ATOM 662 O O . THR A 1 85 ? -23.023 -19.715 -6.934 1.00 41.53 85 THR A O 1
#

Mean predicted aligned error: 8.42 Å

Sequence (85 aa):
MNVDGSNATCISFQHCDCVCYGLGNFTSCLTSRHQMAFLLLFLERFKIPRHQCYVFDPVFSPLELAVLKELGLTVVLENEVSSAT

pLDDT: mean 85.89, std 18.29, range [36.44, 98.38]

Organism: Eleutherodactylus coqui (NCBI:txid57060)

Nearest PDB structures (foldseek):
  7e76-assembly1_B  TM=6.062E-01  e=1.022E+00  Triticum aestivum
  3gfy-assembly1_B  TM=7.064E-01  e=1.997E+00  Klebsiella pneumoniae subsp. pneumoniae MGH 78578
  7a4i-assembly1_AB  TM=5.582E-01  e=3.649E+00  Lambdavirus lambda

Foldseek 3Di:
DDDDDDPPVPPQCCPPAAEDEDLAECVPDPSSVVSVVVVVVVCVVSVHQQLSYEYDYPRDDPVNVVVSVVVNHHYDPDDPPPPPD